Protein AF-T0Z5I6-F1 (afdb_monomer)

Sequence (127 aa):
MTYFMRTLSGVAQQSGAAIIVLHHVGKSREGGEDWERSRGASSLTTATRLQLNLRLPTLQESAGFGIDEAQRGFWVRIAQTKANYAKPRPEKWVRRGPDGVLRALEPAQLTSHGMQPTERGRRRGRD

Secondary structure (DSSP, 8-state):
-HHHHHHHHHHHHHH--------PPP--SS----GGG-TTTHHHHHH-SEEEEEEPPPHHHHHHTT--TTTGGGEEEEEEEEESSS-----EEEEE-TTS-EEEPPHHHHHHTT-------------

Foldseek 3Di:
DLVVLVVVVVVCVVVVDDDDDDDDFDDDPDDDPDPVSCVVCPSVVVSDQWDKDKDFDDPVRCVLQVNDPVQRVQKIKIATPHHNPDDHDDIFIWGQDPVRDTDTDDPVSSVVSRHDPPDDDPPDDDD

pLDDT: mean 76.3, std 19.17, range [39.25, 97.81]

Mean predicted aligned error: 10.69 Å

Solvent-accessible surface area (backbone atoms only — not comparable to full-atom values): 8099 Å² total; per-residue (Å²): 100,61,67,61,54,52,52,52,51,50,50,28,67,76,68,70,49,86,83,86,82,89,78,90,70,75,90,64,88,74,84,76,84,56,76,77,64,37,78,82,40,57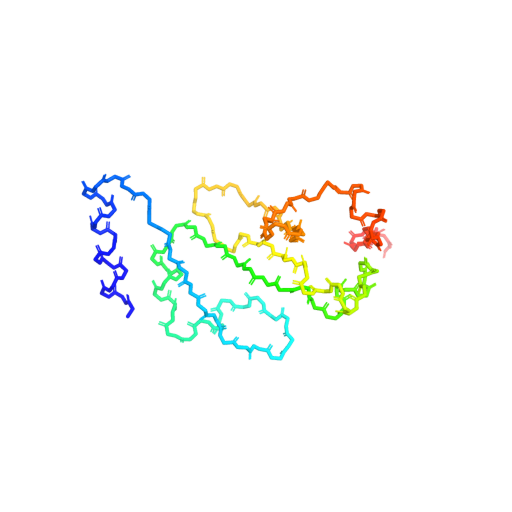,55,53,66,69,71,46,62,64,40,75,48,78,44,62,66,44,72,68,53,23,61,59,25,53,42,51,78,90,53,41,83,38,35,36,38,43,34,65,81,40,54,81,89,54,79,92,57,81,68,44,61,27,39,48,46,99,85,66,51,74,40,79,59,54,76,73,54,37,41,78,56,39,24,61,84,78,90,80,82,82,82,73,81,86,134

Structure (mmCIF, N/CA/C/O backbone):
data_AF-T0Z5I6-F1
#
_entry.id   AF-T0Z5I6-F1
#
loop_
_atom_site.group_PDB
_atom_site.id
_atom_site.type_symbol
_atom_site.label_atom_id
_atom_site.label_alt_id
_atom_site.label_comp_id
_atom_site.label_asym_id
_atom_site.label_entity_id
_atom_site.label_seq_id
_atom_site.pdbx_PDB_ins_code
_atom_site.Cartn_x
_atom_site.Cartn_y
_atom_site.Cartn_z
_atom_site.occupancy
_atom_site.B_iso_or_equiv
_atom_site.auth_seq_id
_atom_site.auth_comp_id
_atom_site.auth_asym_id
_atom_site.auth_atom_id
_atom_site.pdbx_PDB_model_num
ATOM 1 N N . MET A 1 1 ? -13.279 15.141 7.900 1.00 78.38 1 MET A N 1
ATOM 2 C CA . MET A 1 1 ? -12.386 13.979 8.109 1.00 78.38 1 MET A CA 1
ATOM 3 C C . MET A 1 1 ? -12.277 13.564 9.585 1.00 78.38 1 MET A C 1
ATOM 5 O O . MET A 1 1 ? -12.520 12.404 9.884 1.00 78.38 1 MET A O 1
ATOM 9 N N . THR A 1 2 ? -12.020 14.472 10.536 1.00 84.00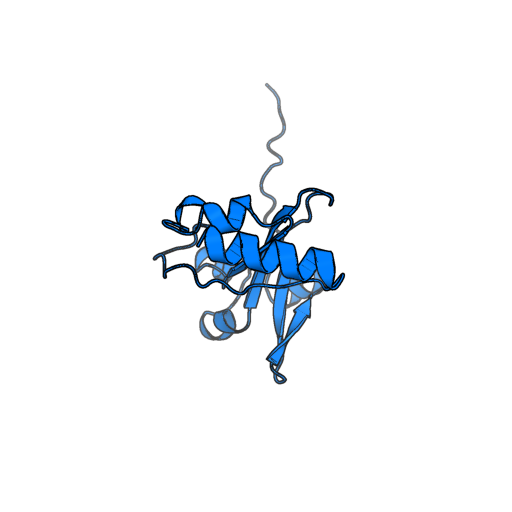 2 THR A N 1
ATOM 10 C CA . THR A 1 2 ? -11.878 14.130 11.974 1.00 84.00 2 THR A CA 1
ATOM 11 C C . THR A 1 2 ? -13.076 13.398 12.595 1.00 84.00 2 THR A C 1
ATOM 13 O O . THR A 1 2 ? -12.886 12.393 13.273 1.00 84.00 2 THR A O 1
ATOM 16 N N . TYR A 1 3 ? -14.311 13.868 12.362 1.00 89.31 3 TYR A N 1
ATOM 17 C CA . TYR A 1 3 ? -15.518 13.198 12.876 1.00 89.31 3 TYR A CA 1
ATOM 18 C C . TYR A 1 3 ? -15.638 11.766 12.341 1.00 89.31 3 TYR A C 1
ATOM 20 O O . TYR A 1 3 ? -15.785 10.833 13.119 1.00 89.31 3 TYR A O 1
ATOM 28 N N . PHE A 1 4 ? -15.466 11.593 11.029 1.00 90.06 4 PHE A N 1
ATOM 29 C CA . PHE A 1 4 ? -15.484 10.293 10.359 1.00 90.06 4 PHE A CA 1
ATOM 30 C C . PHE A 1 4 ? -14.488 9.303 10.980 1.00 90.06 4 PHE A C 1
ATOM 32 O O . PHE A 1 4 ? -14.878 8.211 11.385 1.00 90.06 4 PHE A O 1
ATOM 39 N N . MET A 1 5 ? -13.225 9.710 11.152 1.00 91.44 5 MET A N 1
ATOM 40 C CA . MET A 1 5 ? -12.206 8.849 11.764 1.00 91.44 5 MET A CA 1
ATOM 41 C C . MET A 1 5 ? -12.515 8.507 13.225 1.00 91.44 5 MET A C 1
ATOM 43 O O . MET A 1 5 ? -12.256 7.384 13.664 1.00 91.44 5 MET A O 1
ATOM 47 N N . ARG A 1 6 ? -13.099 9.445 13.981 1.00 91.81 6 ARG A N 1
ATOM 48 C CA . ARG A 1 6 ? -13.527 9.197 15.362 1.00 91.81 6 ARG A CA 1
ATOM 49 C C . ARG A 1 6 ? -14.666 8.181 15.424 1.00 91.81 6 ARG A C 1
ATOM 51 O O . ARG A 1 6 ? -14.601 7.262 16.234 1.00 91.81 6 ARG A O 1
ATOM 58 N N . THR A 1 7 ? -15.663 8.311 14.552 1.00 94.62 7 THR A N 1
ATOM 59 C CA . THR A 1 7 ? -16.781 7.365 14.465 1.00 94.62 7 THR A CA 1
ATOM 60 C C . THR A 1 7 ? -16.287 5.964 14.114 1.00 94.62 7 THR A C 1
ATOM 62 O O . THR A 1 7 ? -16.607 5.017 14.829 1.00 94.62 7 THR A O 1
ATOM 65 N N . LEU A 1 8 ? -15.425 5.825 13.098 1.00 94.75 8 LEU A N 1
ATOM 66 C CA . LEU A 1 8 ? -14.827 4.530 12.749 1.00 94.75 8 LEU A CA 1
ATOM 67 C C . LEU A 1 8 ? -14.024 3.927 13.908 1.00 94.75 8 LEU A C 1
ATOM 69 O O . LEU A 1 8 ? -14.101 2.727 14.153 1.00 94.75 8 LEU A O 1
ATOM 73 N N . SER A 1 9 ? -13.292 4.756 14.655 1.00 92.19 9 SER A N 1
ATOM 74 C CA . SER A 1 9 ? -12.539 4.296 15.827 1.00 92.19 9 SER A CA 1
ATOM 75 C C . SER A 1 9 ? -13.452 3.759 16.932 1.00 92.19 9 SER A C 1
ATOM 77 O O . SER A 1 9 ? -13.074 2.806 17.609 1.00 92.19 9 SER A O 1
ATOM 79 N N . GLY A 1 10 ? -14.635 4.353 17.122 1.00 95.62 10 GLY A N 1
ATOM 80 C CA . GLY A 1 10 ? -15.650 3.853 18.052 1.00 95.62 10 GLY A CA 1
ATOM 81 C C . GLY A 1 10 ? -16.225 2.509 17.605 1.00 95.62 10 GLY A C 1
ATOM 82 O O . GLY A 1 10 ? -16.272 1.574 18.398 1.00 95.62 10 GLY A O 1
ATOM 83 N N . VAL A 1 11 ? -16.566 2.379 16.318 1.00 96.75 11 VAL A N 1
ATOM 84 C CA . VAL A 1 11 ? -17.058 1.116 15.738 1.00 96.75 11 VAL A CA 1
ATOM 85 C C . VAL A 1 11 ? -16.022 0.001 15.879 1.00 96.75 11 VAL A C 1
ATOM 87 O O . VAL A 1 11 ? -16.361 -1.088 16.336 1.00 96.75 11 VAL A O 1
ATOM 90 N N . ALA A 1 12 ? -14.755 0.260 15.543 1.00 96.06 12 ALA A N 1
ATOM 91 C CA . ALA A 1 12 ? -13.680 -0.725 15.674 1.00 96.06 12 ALA A CA 1
ATOM 92 C C . ALA A 1 12 ? -13.489 -1.184 17.130 1.00 96.06 12 ALA A C 1
ATOM 94 O O . ALA A 1 12 ? -13.302 -2.369 17.381 1.00 96.06 12 ALA A O 1
ATOM 95 N N . GLN A 1 13 ? -13.583 -0.263 18.098 1.00 95.81 13 GLN A N 1
ATOM 96 C CA . GLN A 1 13 ? -13.480 -0.595 19.525 1.00 95.81 13 GLN A CA 1
ATOM 97 C C . GLN A 1 13 ? -14.653 -1.443 20.021 1.00 95.81 13 GLN A C 1
ATOM 99 O O . GLN A 1 13 ? -14.437 -2.388 20.769 1.00 95.81 13 GLN A O 1
ATOM 104 N N . GLN A 1 14 ? -15.879 -1.123 19.604 1.00 97.81 14 GLN A N 1
ATOM 105 C CA . GLN A 1 14 ? -17.076 -1.848 20.039 1.00 97.81 14 GLN A CA 1
ATOM 106 C C . GLN A 1 14 ? -17.196 -3.229 19.387 1.00 97.81 14 GLN A C 1
ATOM 108 O O . GLN A 1 14 ? -17.639 -4.176 20.025 1.00 97.81 14 GLN A O 1
ATOM 113 N N . SER A 1 15 ? -16.807 -3.345 18.116 1.00 97.69 15 SER A N 1
ATOM 114 C CA . SER A 1 15 ? -16.928 -4.590 17.345 1.00 97.69 15 SER A CA 1
ATOM 115 C C . SER A 1 15 ? -15.704 -5.502 17.434 1.00 97.69 15 SER A C 1
ATOM 117 O O . SER A 1 15 ? -15.793 -6.673 17.078 1.00 97.69 15 SER A O 1
ATOM 119 N N . GLY A 1 16 ? -14.543 -4.971 17.827 1.00 96.19 16 GLY A N 1
ATOM 120 C CA . GLY A 1 16 ? -13.257 -5.660 17.704 1.00 96.19 16 GLY A CA 1
ATOM 121 C C . GLY A 1 16 ? -12.757 -5.807 16.258 1.00 96.19 16 GLY A C 1
ATOM 122 O O . GLY A 1 16 ? -11.708 -6.410 16.034 1.00 96.19 16 GLY A O 1
ATOM 123 N N . ALA A 1 17 ? -13.473 -5.266 15.265 1.00 96.62 17 ALA A N 1
ATOM 124 C CA . ALA A 1 17 ? -13.117 -5.409 13.860 1.00 96.62 17 ALA A CA 1
ATOM 125 C C . ALA A 1 17 ? -11.979 -4.462 13.444 1.00 96.62 17 ALA A C 1
ATOM 127 O O . ALA A 1 17 ? -11.948 -3.280 13.799 1.00 96.62 17 ALA A O 1
ATOM 128 N N . ALA A 1 18 ? -11.074 -4.965 12.602 1.00 95.25 18 ALA A N 1
ATOM 129 C CA . ALA A 1 18 ? -10.115 -4.126 11.895 1.00 95.25 18 ALA A CA 1
ATOM 130 C C . ALA A 1 18 ? -10.809 -3.400 10.732 1.00 95.25 18 ALA A C 1
ATOM 132 O O . ALA A 1 18 ? -11.458 -4.027 9.897 1.00 95.25 18 ALA A O 1
ATOM 133 N N . ILE A 1 19 ? -10.632 -2.079 10.652 1.00 95.31 19 ILE A N 1
ATOM 134 C CA . ILE A 1 19 ? -11.185 -1.250 9.575 1.00 95.31 19 ILE A CA 1
ATOM 135 C C . ILE A 1 19 ? -10.038 -0.738 8.703 1.00 95.31 19 ILE A C 1
ATOM 137 O O . ILE A 1 19 ? -9.134 -0.056 9.190 1.00 95.31 19 ILE A O 1
ATOM 141 N N . ILE A 1 20 ? -10.090 -1.047 7.406 1.00 94.31 20 ILE A N 1
ATOM 142 C CA . ILE A 1 20 ? -9.155 -0.537 6.396 1.00 94.31 20 ILE A CA 1
ATOM 143 C C . ILE A 1 20 ? -9.872 0.532 5.575 1.00 94.31 20 ILE A C 1
ATOM 145 O O . ILE A 1 20 ? -10.943 0.289 5.026 1.00 94.31 20 ILE A O 1
ATOM 149 N N . VAL A 1 21 ? -9.264 1.714 5.476 1.00 92.00 21 VAL A N 1
ATOM 150 C CA . VAL A 1 21 ? -9.789 2.839 4.692 1.00 92.00 21 VAL A CA 1
ATOM 151 C C . VAL A 1 21 ? -8.878 3.077 3.494 1.00 92.00 21 VAL A C 1
ATOM 153 O O . VAL A 1 21 ? -7.667 3.226 3.655 1.00 92.00 21 VAL A O 1
ATOM 156 N N . LEU A 1 22 ? -9.462 3.140 2.296 1.00 90.31 22 LEU A N 1
ATOM 157 C CA . LEU A 1 22 ? -8.757 3.538 1.079 1.00 90.31 22 LEU A CA 1
ATOM 158 C C . LEU A 1 22 ? -8.887 5.049 0.886 1.00 90.31 22 LEU A C 1
ATOM 160 O O . LEU A 1 22 ? -9.983 5.601 0.959 1.00 90.31 22 LEU A O 1
ATOM 164 N N . HIS A 1 23 ? -7.765 5.718 0.636 1.00 85.75 23 HIS A N 1
ATOM 165 C CA . HIS A 1 23 ? -7.719 7.159 0.423 1.00 85.75 23 HIS A CA 1
ATOM 166 C C . HIS A 1 23 ? -6.910 7.472 -0.835 1.00 85.75 23 HIS A C 1
ATOM 168 O O . HIS A 1 23 ? -5.720 7.166 -0.914 1.00 85.75 23 HIS A O 1
ATOM 174 N N . HIS A 1 24 ? -7.562 8.084 -1.823 1.00 83.19 24 HIS A N 1
ATOM 175 C CA . HIS A 1 24 ? -6.890 8.568 -3.022 1.00 83.19 24 HIS A CA 1
ATOM 176 C C . HIS A 1 24 ? -6.144 9.864 -2.711 1.00 83.19 24 HIS A C 1
ATOM 178 O O . HIS A 1 24 ? -6.729 10.825 -2.220 1.00 83.19 24 HIS A O 1
ATOM 184 N N . VAL A 1 25 ? -4.858 9.903 -3.042 1.00 75.44 25 VAL A N 1
ATOM 185 C CA . VAL A 1 25 ? -4.062 11.134 -3.036 1.00 75.44 25 VAL A CA 1
ATOM 186 C C . VAL A 1 25 ? -4.001 11.696 -4.456 1.00 75.44 25 VAL A C 1
ATOM 188 O O . VAL A 1 25 ? -3.979 10.937 -5.427 1.00 75.44 25 VAL A O 1
ATOM 191 N N . GLY A 1 26 ? -4.026 13.025 -4.591 1.00 61.84 26 GLY A N 1
ATOM 192 C CA . GLY A 1 26 ? -4.021 13.690 -5.897 1.00 61.84 26 GLY A CA 1
ATOM 193 C C . GLY A 1 26 ? -2.822 13.285 -6.768 1.00 61.84 26 GLY A C 1
ATOM 194 O O . GLY A 1 26 ? -1.748 12.957 -6.260 1.00 61.84 26 GLY A O 1
ATOM 195 N N . LYS A 1 27 ? -2.996 13.321 -8.097 1.00 54.69 27 LYS A N 1
ATOM 196 C CA . LYS A 1 27 ? -1.919 13.057 -9.065 1.00 54.69 27 LYS A CA 1
ATOM 197 C C . LYS A 1 27 ? -0.832 14.133 -8.943 1.00 54.69 27 LYS A C 1
ATOM 199 O O . LYS A 1 27 ? -1.002 15.241 -9.438 1.00 54.69 27 LYS A O 1
ATOM 204 N N . SER A 1 28 ? 0.302 13.802 -8.329 1.00 49.12 28 SER A N 1
ATOM 205 C CA . SER A 1 28 ? 1.534 14.582 -8.485 1.00 49.12 28 SER A CA 1
ATOM 206 C C . SER A 1 28 ? 2.188 14.190 -9.803 1.00 49.12 28 SER A C 1
ATOM 208 O O . SER A 1 28 ? 2.372 13.001 -10.071 1.00 49.12 28 SER A O 1
ATOM 210 N N . ARG A 1 29 ? 2.592 15.178 -10.604 1.00 44.91 29 ARG A N 1
ATOM 211 C CA . ARG A 1 29 ? 3.656 14.975 -11.591 1.00 44.91 29 ARG A CA 1
ATOM 212 C C . ARG A 1 29 ? 4.889 14.572 -10.771 1.00 44.91 29 ARG A C 1
ATOM 214 O O . ARG A 1 29 ? 5.260 15.294 -9.857 1.00 44.91 29 ARG A O 1
ATOM 221 N N . GLU A 1 30 ? 5.384 13.360 -10.992 1.00 47.16 30 GLU A N 1
ATOM 222 C CA . GLU A 1 30 ? 6.599 12.789 -10.388 1.00 47.16 30 GLU A CA 1
ATOM 223 C C . GLU A 1 30 ? 6.598 12.549 -8.859 1.00 47.16 30 GLU A C 1
ATOM 225 O O . GLU A 1 30 ? 6.872 13.410 -8.030 1.00 47.16 30 GLU A O 1
ATOM 230 N N . GLY A 1 31 ? 6.330 11.292 -8.490 1.00 51.50 31 GLY A N 1
ATOM 231 C CA . GLY A 1 31 ? 7.203 10.513 -7.599 1.00 51.50 31 GLY A CA 1
ATOM 232 C C . GLY A 1 31 ? 7.262 10.808 -6.100 1.00 51.50 31 GLY A C 1
ATOM 233 O O . GLY A 1 31 ? 7.818 9.983 -5.386 1.00 51.50 31 GLY A O 1
ATOM 234 N N . GLY A 1 32 ? 6.720 11.906 -5.583 1.00 47.31 32 GLY A N 1
ATOM 235 C CA . GLY A 1 32 ? 6.916 12.188 -4.162 1.00 47.31 32 GLY A CA 1
ATOM 236 C C . GLY A 1 32 ? 5.937 11.454 -3.233 1.00 47.31 32 GLY A C 1
ATOM 237 O O . GLY A 1 32 ? 4.728 11.379 -3.467 1.00 47.31 32 GLY A O 1
ATOM 238 N N . GLU A 1 33 ? 6.489 10.937 -2.141 1.00 51.56 33 GLU A N 1
ATOM 239 C CA . GLU A 1 33 ? 5.810 10.162 -1.094 1.00 51.56 33 GLU A CA 1
ATOM 240 C C . GLU A 1 33 ? 5.366 11.030 0.084 1.00 51.56 33 GLU A C 1
ATOM 242 O O . GLU A 1 33 ? 5.002 10.510 1.138 1.00 51.56 33 GLU A O 1
ATOM 247 N N . ASP A 1 34 ? 5.409 12.353 -0.084 1.00 52.44 34 ASP A N 1
ATOM 248 C CA . ASP A 1 34 ? 5.202 13.267 1.030 1.00 52.44 34 ASP A CA 1
ATOM 249 C C . ASP A 1 34 ? 3.802 13.141 1.615 1.00 52.44 34 ASP A C 1
ATOM 251 O O . ASP A 1 34 ? 2.783 13.329 0.944 1.00 52.44 34 ASP A O 1
ATOM 255 N N . TRP A 1 35 ? 3.785 12.905 2.924 1.00 47.34 35 TRP A N 1
ATOM 256 C CA . TRP A 1 35 ? 2.647 13.074 3.823 1.00 47.34 35 TRP A CA 1
ATOM 257 C C . TRP A 1 35 ? 1.956 14.438 3.631 1.00 47.34 35 TRP A C 1
ATOM 259 O O . TRP A 1 35 ? 0.742 14.553 3.794 1.00 47.34 35 TRP A O 1
ATOM 269 N N . GLU A 1 36 ? 2.705 15.446 3.182 1.00 46.72 36 GLU A N 1
ATOM 270 C CA . GLU A 1 36 ? 2.251 16.795 2.837 1.00 46.72 36 GLU A CA 1
ATOM 271 C C . GLU A 1 36 ? 1.267 16.849 1.650 1.00 46.72 36 GLU A C 1
ATOM 273 O O . GLU A 1 36 ? 0.507 17.810 1.513 1.00 46.72 36 GLU A O 1
ATOM 278 N N . ARG A 1 37 ? 1.202 15.794 0.818 1.00 51.34 37 ARG A N 1
ATOM 279 C CA . ARG A 1 37 ? 0.232 15.654 -0.292 1.00 51.34 37 ARG A CA 1
ATOM 280 C C . ARG A 1 37 ? -1.191 15.350 0.176 1.00 51.34 37 ARG A C 1
ATOM 282 O O . ARG A 1 37 ? -2.135 15.437 -0.605 1.00 51.34 37 ARG A O 1
ATOM 289 N N . SER A 1 38 ? -1.360 15.031 1.455 1.00 51.19 38 SER A N 1
ATOM 290 C CA . SER A 1 38 ? -2.651 14.791 2.101 1.00 51.19 38 SER A CA 1
ATOM 291 C C . SER A 1 38 ? -3.260 16.086 2.648 1.00 51.19 38 SER A C 1
ATOM 293 O O . SER A 1 38 ? -3.771 16.090 3.767 1.00 51.19 38 SER A O 1
ATOM 295 N N . ARG A 1 39 ? -3.201 17.212 1.918 1.00 47.84 39 ARG A N 1
ATOM 296 C CA . ARG A 1 39 ? -3.811 18.475 2.384 1.00 47.84 39 ARG A CA 1
ATOM 297 C C . ARG A 1 39 ? -5.314 18.248 2.635 1.00 47.84 39 ARG A C 1
ATOM 299 O O . ARG A 1 39 ? -6.065 17.981 1.707 1.00 47.84 39 ARG A O 1
ATOM 306 N N . GLY A 1 40 ? -5.726 18.273 3.910 1.00 51.59 40 GLY A N 1
ATOM 307 C CA . GLY A 1 40 ? -7.078 17.920 4.391 1.00 51.59 40 GLY A CA 1
ATOM 308 C C . GLY A 1 40 ? -7.225 16.522 5.031 1.00 51.59 40 GLY A C 1
ATOM 309 O O . GLY A 1 40 ? -8.167 16.279 5.788 1.00 51.59 40 GLY A O 1
ATOM 310 N N . ALA A 1 41 ? -6.261 15.627 4.811 1.00 56.62 41 ALA A N 1
ATOM 311 C CA . ALA A 1 41 ? -6.196 14.260 5.333 1.00 56.62 41 ALA A CA 1
ATOM 312 C C . ALA A 1 41 ? -5.080 14.046 6.381 1.00 56.62 41 ALA A C 1
ATOM 314 O O . ALA A 1 41 ? -4.846 12.918 6.804 1.00 56.62 41 ALA A O 1
ATOM 315 N N . SER A 1 42 ? -4.459 15.111 6.904 1.00 62.22 42 SER A N 1
ATOM 316 C CA . SER A 1 42 ? -3.579 15.027 8.087 1.00 62.22 42 SER A CA 1
ATOM 317 C C . SER A 1 42 ? -4.276 14.348 9.274 1.00 62.22 42 SER A C 1
ATOM 319 O O . SER A 1 42 ? -3.692 13.506 9.948 1.00 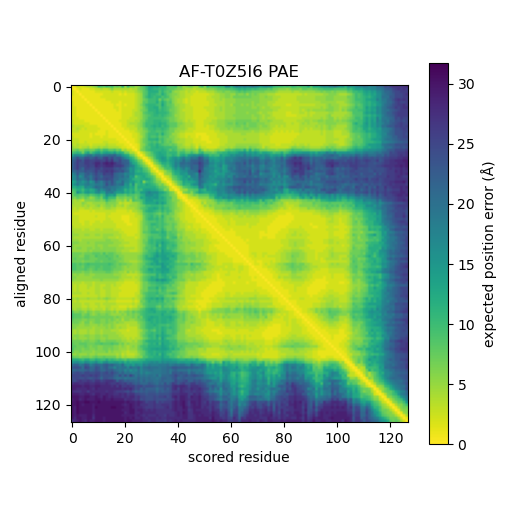62.22 42 SER A O 1
ATOM 321 N N . SER A 1 43 ? -5.569 14.624 9.467 1.00 64.62 43 SER A N 1
ATOM 322 C CA . SER A 1 43 ? -6.404 13.927 10.457 1.00 64.62 43 SER A CA 1
ATOM 323 C C . SER A 1 43 ? -6.532 12.416 10.209 1.00 64.62 43 SER A C 1
ATOM 325 O O . SER A 1 43 ? -6.699 11.673 11.172 1.00 64.62 43 SER A O 1
ATOM 327 N N . LEU A 1 44 ? -6.410 11.947 8.960 1.00 74.38 44 LEU A N 1
ATOM 328 C CA . LEU A 1 44 ? -6.394 10.523 8.615 1.00 74.38 44 LEU A CA 1
ATOM 329 C C . LEU A 1 44 ? -5.085 9.885 9.090 1.00 74.38 44 LEU A C 1
ATOM 331 O O . LEU A 1 44 ? -5.116 8.936 9.868 1.00 74.38 44 LEU A O 1
ATOM 335 N N . THR A 1 45 ? -3.944 10.453 8.690 1.00 76.31 45 THR A N 1
ATOM 336 C CA . THR A 1 45 ? -2.621 9.963 9.099 1.00 76.31 45 THR A CA 1
ATOM 337 C C . THR A 1 45 ? -2.447 10.021 10.611 1.00 76.31 45 THR A C 1
ATOM 339 O O . THR A 1 45 ? -1.893 9.091 11.187 1.00 76.31 45 THR A O 1
ATOM 342 N N . THR A 1 46 ? -2.938 11.059 11.292 1.00 80.06 46 THR A N 1
ATOM 343 C CA . THR A 1 46 ? -2.886 11.138 12.760 1.00 80.06 46 THR A CA 1
ATOM 344 C C . THR A 1 46 ? -3.744 10.057 13.417 1.00 80.06 46 THR A C 1
ATOM 346 O O . THR A 1 46 ? -3.286 9.425 14.368 1.00 80.06 46 THR A O 1
ATOM 349 N N . ALA A 1 47 ? -4.950 9.802 12.902 1.00 84.88 47 ALA A N 1
ATOM 350 C CA . ALA A 1 47 ? -5.896 8.866 13.508 1.00 84.88 47 ALA A CA 1
ATOM 351 C C . ALA A 1 47 ? -5.561 7.382 13.270 1.00 84.88 47 ALA A C 1
ATOM 353 O O . ALA A 1 47 ? -5.968 6.533 14.064 1.00 84.88 47 ALA A O 1
ATOM 354 N N . THR A 1 48 ? -4.832 7.035 12.206 1.00 90.56 48 THR A N 1
ATOM 355 C CA . THR A 1 48 ? -4.476 5.637 11.921 1.00 90.56 48 THR A CA 1
ATOM 356 C C . THR A 1 48 ? -3.238 5.181 12.695 1.00 90.56 48 THR A C 1
ATOM 3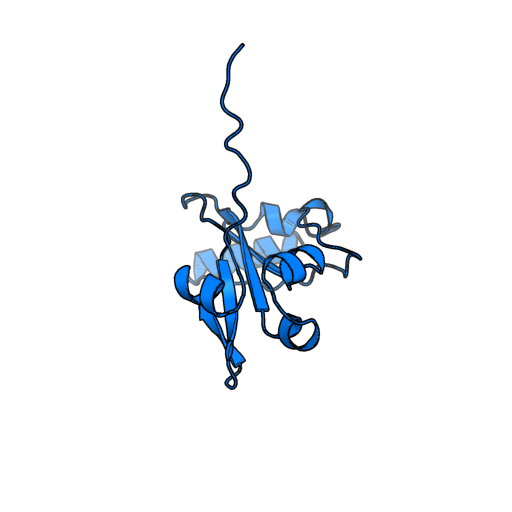58 O O . THR A 1 48 ? -2.334 5.955 13.009 1.00 90.56 48 THR A O 1
ATOM 361 N N . ARG A 1 49 ? -3.172 3.882 13.000 1.00 92.25 49 ARG A N 1
ATOM 362 C CA . ARG A 1 49 ? -1.998 3.234 13.625 1.00 92.25 49 ARG A CA 1
ATOM 363 C C . ARG A 1 49 ? -1.067 2.565 12.617 1.00 92.25 49 ARG A C 1
ATOM 365 O O . ARG A 1 49 ? 0.073 2.256 12.956 1.00 92.25 49 ARG A O 1
ATOM 372 N N . LEU A 1 50 ? -1.564 2.359 11.402 1.00 92.44 50 LEU A N 1
ATOM 373 C CA . LEU A 1 50 ? -0.861 1.805 10.256 1.00 92.44 50 LEU A CA 1
ATOM 374 C C . LEU A 1 50 ? -1.261 2.618 9.023 1.00 92.44 50 LEU A C 1
ATOM 376 O O . LEU A 1 50 ? -2.447 2.879 8.820 1.00 92.44 50 LEU A O 1
ATOM 380 N N . GLN A 1 51 ? -0.284 2.989 8.202 1.00 91.69 51 GLN A N 1
ATOM 381 C CA . GLN A 1 51 ? -0.516 3.567 6.885 1.00 91.69 51 GLN A CA 1
ATOM 382 C C . GLN A 1 51 ? 0.395 2.886 5.865 1.00 91.69 51 GLN A C 1
ATOM 384 O O . GLN A 1 51 ? 1.610 2.798 6.062 1.00 91.69 51 GLN A O 1
ATOM 389 N N . LEU A 1 52 ? -0.220 2.411 4.781 1.00 91.75 52 LEU A N 1
ATOM 390 C CA . LEU A 1 52 ? 0.464 1.863 3.618 1.00 91.75 52 LEU A CA 1
ATOM 391 C C . LEU A 1 52 ? 0.197 2.767 2.418 1.00 91.75 52 LEU A C 1
ATOM 393 O O . LEU A 1 52 ? -0.956 3.088 2.131 1.00 91.75 52 LEU A O 1
ATOM 397 N N . ASN A 1 53 ? 1.253 3.137 1.704 1.00 90.19 53 ASN A N 1
ATOM 398 C CA . ASN A 1 53 ? 1.151 3.876 0.457 1.00 90.19 53 ASN A CA 1
ATOM 399 C C . ASN A 1 53 ? 1.430 2.936 -0.718 1.00 90.19 53 ASN A C 1
ATOM 401 O O . ASN A 1 53 ? 2.392 2.163 -0.699 1.00 90.19 53 ASN A O 1
ATOM 405 N N . LEU A 1 54 ? 0.590 3.041 -1.747 1.00 90.56 54 LEU A N 1
ATOM 406 C CA . LEU A 1 54 ? 0.723 2.320 -3.007 1.00 90.56 54 LEU A CA 1
ATOM 407 C C . LEU A 1 54 ? 1.011 3.312 -4.128 1.00 90.56 54 LEU A C 1
ATOM 409 O O . LEU A 1 54 ? 0.318 4.323 -4.249 1.00 90.56 54 LEU A O 1
ATOM 413 N N . ARG A 1 55 ? 2.010 3.020 -4.961 1.00 89.50 55 ARG A N 1
ATOM 414 C CA . ARG A 1 55 ? 2.284 3.808 -6.170 1.00 89.50 55 ARG A CA 1
ATOM 415 C C . ARG A 1 55 ? 2.878 2.955 -7.279 1.00 89.50 55 ARG A C 1
ATOM 417 O O . ARG A 1 55 ? 3.500 1.933 -7.011 1.00 89.50 55 ARG A O 1
ATOM 424 N N . LEU A 1 56 ? 2.716 3.404 -8.517 1.00 89.31 56 LEU A N 1
ATOM 425 C CA . LEU A 1 56 ? 3.470 2.861 -9.645 1.00 89.31 56 LEU A CA 1
ATOM 426 C C . LEU A 1 56 ? 4.959 3.245 -9.514 1.00 89.31 56 LEU A C 1
ATOM 428 O O . LEU A 1 56 ? 5.272 4.236 -8.832 1.00 89.31 56 LEU A O 1
ATOM 432 N N . PRO A 1 57 ? 5.875 2.516 -10.178 1.00 86.25 57 PRO A N 1
ATOM 433 C CA . PRO A 1 57 ? 7.252 2.969 -10.324 1.00 86.25 57 PRO A CA 1
ATOM 434 C C . PRO A 1 57 ? 7.298 4.361 -10.954 1.00 86.25 57 PRO A C 1
ATOM 436 O O . PRO A 1 57 ? 6.415 4.718 -11.735 1.00 86.25 57 PRO A O 1
ATOM 439 N N . THR A 1 58 ? 8.307 5.163 -10.643 1.00 86.06 58 THR A N 1
ATOM 440 C CA . THR A 1 58 ? 8.659 6.359 -11.422 1.00 86.06 58 THR A CA 1
ATOM 441 C C . THR A 1 58 ? 9.344 5.953 -12.731 1.00 86.06 58 THR A C 1
ATOM 443 O O . THR A 1 58 ? 9.681 4.785 -12.921 1.00 86.06 58 THR A O 1
ATOM 446 N N . LEU A 1 59 ? 9.554 6.897 -13.655 1.00 84.88 59 LEU A N 1
ATOM 447 C CA . LEU A 1 59 ? 10.337 6.618 -14.869 1.00 84.88 59 LEU A CA 1
ATOM 448 C C . LEU A 1 59 ? 11.783 6.240 -14.522 1.00 84.88 59 LEU A C 1
ATOM 450 O O . LEU A 1 59 ? 12.315 5.286 -15.077 1.00 84.88 59 LEU A O 1
ATOM 454 N N . GLN A 1 60 ? 12.382 6.930 -13.548 1.00 84.19 60 GLN A N 1
ATOM 455 C CA . GLN A 1 60 ? 13.740 6.649 -13.084 1.00 84.19 60 GLN A CA 1
ATOM 456 C C . GLN A 1 60 ? 13.860 5.259 -12.449 1.00 84.19 60 GLN A C 1
ATOM 458 O O . GLN A 1 60 ? 14.807 4.535 -12.738 1.00 84.19 60 GLN A O 1
ATOM 463 N N . GLU A 1 61 ? 12.901 4.876 -11.605 1.00 84.88 61 GLU A N 1
ATOM 464 C CA . GLU A 1 61 ? 12.855 3.528 -11.031 1.00 84.88 61 GLU A CA 1
ATOM 465 C C . GLU A 1 61 ? 12.633 2.480 -12.116 1.00 84.88 61 GLU A C 1
ATOM 467 O O . GLU A 1 61 ? 13.335 1.482 -12.130 1.00 84.88 61 GLU A O 1
ATOM 472 N N . SER A 1 62 ? 11.723 2.728 -13.067 1.00 85.19 62 SER A N 1
ATOM 473 C CA . SER A 1 62 ? 11.483 1.802 -14.185 1.00 85.19 62 SER A CA 1
ATOM 474 C C . SER A 1 62 ? 12.766 1.561 -14.982 1.00 85.19 62 SER A C 1
ATOM 476 O O . SER A 1 62 ? 13.130 0.413 -15.204 1.00 85.19 62 SER A O 1
ATOM 478 N N . ALA A 1 63 ? 13.500 2.627 -15.321 1.00 82.81 63 ALA A N 1
ATOM 479 C CA . ALA A 1 63 ? 14.786 2.529 -16.007 1.00 82.81 63 ALA A CA 1
ATOM 480 C C . ALA A 1 63 ? 15.842 1.792 -15.166 1.00 82.81 63 ALA A C 1
ATOM 482 O O . ALA A 1 63 ? 16.529 0.912 -15.678 1.00 82.81 63 ALA A O 1
ATOM 483 N N . GLY A 1 64 ? 15.943 2.101 -13.868 1.00 82.06 64 GLY A N 1
ATOM 484 C CA . GLY A 1 64 ? 16.850 1.404 -12.948 1.00 82.06 64 GLY A CA 1
ATOM 485 C C . GLY A 1 64 ? 16.514 -0.079 -12.767 1.00 82.06 64 GLY A C 1
ATOM 486 O O . GLY A 1 64 ? 17.385 -0.875 -12.428 1.00 82.06 64 GLY A O 1
ATOM 487 N N . PHE A 1 65 ? 15.259 -0.446 -13.014 1.00 78.75 65 PHE A N 1
ATOM 488 C CA . PHE A 1 65 ? 14.743 -1.802 -12.897 1.00 78.75 65 PHE A CA 1
ATOM 489 C C . PHE A 1 65 ? 14.625 -2.542 -14.230 1.00 78.75 65 PHE A C 1
ATOM 491 O O . PHE A 1 65 ? 14.114 -3.658 -14.235 1.00 78.75 65 PHE A O 1
ATOM 498 N N . GLY A 1 66 ? 15.025 -1.931 -15.350 1.00 82.69 66 GLY A N 1
ATOM 499 C CA . GLY A 1 66 ? 14.836 -2.522 -16.678 1.00 82.69 66 GLY A CA 1
ATOM 500 C C . GLY A 1 66 ? 13.367 -2.811 -17.018 1.00 82.69 66 GLY A C 1
ATOM 501 O O . GLY A 1 66 ? 13.082 -3.728 -17.781 1.00 82.69 66 GLY A O 1
ATOM 502 N N . ILE A 1 67 ? 12.426 -2.070 -16.424 1.00 84.56 67 ILE A N 1
ATOM 503 C CA . ILE A 1 67 ? 10.991 -2.221 -16.667 1.00 84.56 67 ILE A CA 1
ATOM 504 C C . ILE A 1 67 ? 10.603 -1.343 -17.854 1.00 84.56 67 ILE A C 1
ATOM 506 O O . ILE A 1 67 ? 10.653 -0.114 -17.766 1.00 84.56 67 ILE A O 1
ATOM 510 N N . ASP A 1 68 ? 10.131 -1.977 -18.925 1.00 84.06 68 ASP A N 1
ATOM 511 C CA . ASP A 1 68 ? 9.561 -1.275 -20.073 1.00 84.06 68 ASP A CA 1
ATOM 512 C C . ASP A 1 68 ? 8.353 -0.422 -19.671 1.00 84.06 68 ASP A C 1
ATOM 514 O O . ASP A 1 68 ? 7.535 -0.807 -18.827 1.00 84.06 68 ASP A O 1
ATOM 518 N N . GLU A 1 69 ? 8.169 0.715 -20.341 1.00 81.31 69 GLU A N 1
ATOM 519 C CA . GLU A 1 69 ? 7.053 1.624 -20.063 1.00 81.31 69 GLU A CA 1
ATOM 520 C C . GLU A 1 69 ? 5.687 0.929 -20.198 1.00 81.31 69 GLU A C 1
ATOM 522 O O . GLU A 1 69 ? 4.809 1.116 -19.353 1.00 81.31 69 GLU A O 1
ATOM 527 N N . ALA A 1 70 ? 5.541 0.035 -21.182 1.00 86.62 70 ALA A N 1
ATOM 528 C CA . ALA A 1 70 ? 4.341 -0.780 -21.372 1.00 86.62 70 ALA A CA 1
ATOM 529 C C . ALA A 1 70 ? 4.073 -1.748 -20.202 1.00 86.62 70 ALA A C 1
ATOM 531 O O . ALA A 1 70 ? 2.927 -2.109 -19.937 1.00 86.62 70 ALA A O 1
ATOM 532 N N . GLN A 1 71 ? 5.119 -2.163 -19.482 1.00 86.31 71 GLN A N 1
ATOM 533 C CA . GLN A 1 71 ? 5.018 -3.076 -18.344 1.00 86.31 71 GLN A CA 1
ATOM 534 C C . GLN A 1 71 ? 4.858 -2.342 -17.006 1.00 86.31 71 GLN A C 1
ATOM 536 O O . GLN A 1 71 ? 4.397 -2.938 -16.031 1.00 86.31 71 GLN A O 1
ATOM 541 N N . ARG A 1 72 ? 5.169 -1.042 -16.940 1.00 86.75 72 ARG A N 1
ATOM 542 C CA . ARG A 1 72 ? 5.139 -0.225 -15.714 1.00 86.75 72 ARG A CA 1
ATOM 543 C C . ARG A 1 72 ? 3.811 -0.287 -14.956 1.00 86.75 72 ARG A C 1
ATOM 545 O O . ARG A 1 72 ? 3.813 -0.319 -13.728 1.00 86.75 72 ARG A O 1
ATOM 552 N N . GLY A 1 73 ? 2.680 -0.335 -15.665 1.00 87.25 73 GLY A N 1
ATOM 553 C CA . GLY A 1 73 ? 1.338 -0.394 -15.065 1.00 87.25 73 GLY A CA 1
ATOM 554 C C . GLY A 1 73 ? 1.039 -1.679 -14.280 1.00 87.25 73 GLY A C 1
ATOM 555 O O . GLY A 1 73 ? 0.111 -1.706 -13.471 1.00 87.25 73 GLY A O 1
ATOM 556 N N . PHE A 1 74 ? 1.834 -2.733 -14.479 1.00 90.56 74 PHE A N 1
ATOM 557 C CA . PHE A 1 74 ? 1.704 -3.999 -13.758 1.00 90.56 74 PHE A CA 1
ATOM 558 C C . PHE A 1 74 ? 2.505 -4.031 -12.459 1.00 90.56 74 PHE A C 1
ATOM 560 O O . PHE A 1 74 ? 2.366 -4.977 -11.687 1.00 90.56 74 PHE A O 1
ATOM 567 N N . TRP A 1 75 ? 3.321 -3.014 -12.195 1.00 90.50 75 TRP A N 1
ATOM 568 C CA . TRP A 1 75 ? 4.158 -2.941 -11.007 1.00 90.50 75 TRP A CA 1
ATOM 569 C C . TRP A 1 75 ? 3.583 -1.969 -9.992 1.00 90.50 75 TRP A C 1
ATOM 571 O O . TRP A 1 75 ? 3.127 -0.877 -10.328 1.00 90.50 75 TRP A O 1
ATOM 581 N N . VAL A 1 76 ? 3.627 -2.360 -8.723 1.00 91.56 76 VAL A N 1
ATOM 582 C CA . VAL A 1 76 ? 3.184 -1.523 -7.612 1.00 91.56 76 VAL A CA 1
ATOM 583 C C . VAL A 1 76 ? 4.233 -1.577 -6.513 1.00 91.56 76 VAL A C 1
ATOM 585 O O . VAL A 1 76 ? 4.631 -2.653 -6.067 1.00 91.56 76 VAL A O 1
ATOM 588 N N . ARG A 1 77 ? 4.659 -0.405 -6.052 1.00 90.00 77 ARG A N 1
ATOM 589 C CA . ARG A 1 77 ? 5.409 -0.258 -4.811 1.00 90.00 77 ARG A CA 1
ATOM 590 C C . ARG A 1 77 ? 4.444 -0.210 -3.641 1.00 90.00 77 ARG A C 1
ATOM 592 O O . ARG A 1 77 ? 3.478 0.553 -3.677 1.00 90.00 77 ARG A O 1
ATOM 599 N N . ILE A 1 78 ? 4.753 -0.957 -2.593 1.00 91.25 78 ILE A N 1
ATOM 600 C CA . ILE A 1 78 ? 4.069 -0.935 -1.305 1.00 91.25 78 ILE A CA 1
ATOM 601 C C . ILE A 1 78 ? 5.052 -0.435 -0.255 1.00 91.25 78 ILE A C 1
ATOM 603 O O . ILE A 1 78 ? 6.076 -1.074 -0.015 1.00 91.25 78 ILE A O 1
ATOM 607 N N . ALA A 1 79 ? 4.725 0.672 0.405 1.00 89.88 79 ALA A N 1
ATOM 608 C CA . ALA A 1 79 ? 5.542 1.217 1.481 1.00 89.88 79 ALA A CA 1
ATOM 609 C C . ALA A 1 79 ? 4.741 1.421 2.757 1.00 89.88 79 ALA A C 1
ATOM 611 O O . ALA A 1 79 ? 3.637 1.964 2.734 1.00 89.88 79 ALA A O 1
ATOM 612 N N . GLN A 1 80 ? 5.329 1.017 3.880 1.00 90.19 80 GLN A N 1
ATOM 613 C CA . GLN A 1 80 ? 4.798 1.290 5.208 1.00 90.19 80 GLN A CA 1
ATOM 614 C C . GLN A 1 80 ? 5.289 2.662 5.670 1.00 90.19 80 GLN A C 1
ATOM 616 O O . GLN A 1 80 ? 6.399 2.787 6.180 1.00 90.19 80 GLN A O 1
ATOM 621 N N . THR A 1 81 ? 4.459 3.688 5.501 1.00 87.38 81 THR A N 1
ATOM 622 C CA . THR A 1 81 ? 4.809 5.073 5.856 1.00 87.38 81 THR A CA 1
ATOM 623 C C . THR A 1 81 ? 4.533 5.403 7.319 1.00 87.38 81 THR A C 1
ATOM 625 O O . THR A 1 81 ? 5.133 6.325 7.865 1.00 87.38 81 THR A O 1
ATOM 628 N N . LYS A 1 82 ? 3.664 4.632 7.984 1.00 89.12 82 LYS A N 1
ATOM 629 C CA . LYS A 1 82 ? 3.421 4.722 9.429 1.00 89.12 82 LYS A CA 1
ATOM 630 C C . LYS A 1 82 ? 3.117 3.346 10.002 1.00 89.12 82 LYS A C 1
ATOM 632 O O . LYS A 1 82 ? 2.281 2.636 9.450 1.00 89.12 82 LYS A O 1
ATOM 637 N N . ALA A 1 83 ? 3.730 2.999 11.130 1.00 92.31 83 ALA A N 1
ATOM 638 C CA . ALA A 1 83 ? 3.304 1.885 11.971 1.00 92.31 83 ALA A CA 1
ATOM 639 C C . ALA A 1 83 ? 3.705 2.138 13.428 1.00 92.31 83 ALA A C 1
ATOM 641 O O . ALA A 1 83 ? 4.887 2.251 13.729 1.00 92.31 83 ALA A O 1
ATOM 642 N N . ASN A 1 84 ? 2.729 2.208 14.333 1.00 92.88 84 ASN A N 1
ATOM 643 C CA . ASN A 1 84 ? 3.001 2.560 15.733 1.00 92.88 84 ASN A CA 1
ATOM 644 C C . ASN A 1 84 ? 3.549 1.391 16.569 1.00 92.88 84 ASN A C 1
ATOM 646 O O . ASN A 1 84 ? 4.229 1.623 17.560 1.00 92.88 84 ASN A O 1
ATOM 650 N N . TYR A 1 85 ? 3.229 0.147 16.199 1.00 92.31 85 TYR A N 1
ATOM 651 C CA . TYR A 1 85 ? 3.530 -1.046 17.009 1.00 92.31 85 TYR A CA 1
ATOM 652 C C . TYR A 1 85 ? 4.335 -2.110 16.258 1.00 92.31 85 TYR A C 1
ATOM 654 O O . TYR A 1 85 ? 4.529 -3.213 16.760 1.00 92.31 85 TYR A O 1
ATOM 662 N N . ALA A 1 86 ? 4.774 -1.810 15.037 1.00 90.06 86 ALA A N 1
ATOM 663 C CA . ALA A 1 86 ? 5.548 -2.733 14.222 1.00 90.06 86 ALA A CA 1
ATOM 664 C C . ALA A 1 86 ? 6.921 -2.138 13.926 1.00 90.06 86 ALA A C 1
ATOM 666 O O . ALA A 1 86 ? 7.068 -0.923 13.789 1.00 90.06 86 ALA A O 1
ATOM 667 N N . LYS A 1 87 ? 7.921 -3.009 13.769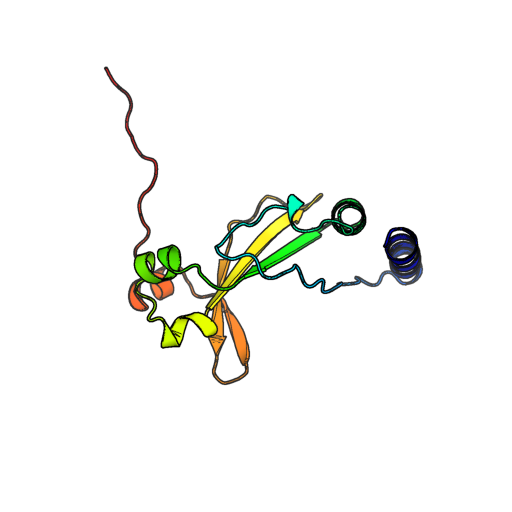 1.00 88.88 87 LYS A N 1
ATOM 668 C CA . LYS A 1 87 ? 9.228 -2.595 13.254 1.00 88.88 87 LYS A CA 1
ATOM 669 C C . LYS A 1 87 ? 9.057 -1.961 11.863 1.00 88.88 87 LYS A C 1
ATOM 671 O O . LYS A 1 87 ? 8.186 -2.409 11.103 1.00 88.88 87 LYS A O 1
ATOM 676 N N . PRO A 1 88 ? 9.884 -0.964 11.504 1.00 84.44 88 PRO A N 1
ATOM 677 C CA . PRO A 1 88 ? 9.970 -0.492 10.131 1.00 84.44 88 PRO A CA 1
ATOM 678 C C . PRO A 1 88 ? 10.181 -1.677 9.187 1.00 84.44 88 PRO A C 1
ATOM 680 O O . PRO A 1 88 ? 10.990 -2.565 9.462 1.00 84.44 88 PRO A O 1
ATOM 683 N N . ARG A 1 89 ? 9.413 -1.716 8.100 1.00 86.12 89 ARG A N 1
ATOM 684 C CA . ARG A 1 89 ? 9.546 -2.732 7.057 1.00 86.12 89 ARG A CA 1
ATOM 685 C C . ARG A 1 89 ? 10.103 -2.069 5.803 1.00 86.12 89 ARG A C 1
ATOM 687 O O . ARG A 1 89 ? 9.665 -0.959 5.499 1.00 86.12 89 ARG A O 1
ATOM 694 N N . PRO A 1 90 ? 11.025 -2.727 5.081 1.00 86.94 90 PRO A N 1
ATOM 695 C CA . PRO A 1 90 ? 11.441 -2.229 3.782 1.00 86.94 90 PRO A CA 1
ATOM 696 C C . PRO A 1 90 ? 10.230 -2.178 2.849 1.00 86.94 90 PRO A C 1
ATOM 698 O O . PRO A 1 90 ? 9.287 -2.970 2.978 1.00 86.94 90 PRO A O 1
ATOM 701 N N . GLU A 1 91 ? 10.266 -1.237 1.915 1.00 88.00 91 GLU A N 1
ATOM 702 C CA . GLU A 1 91 ? 9.322 -1.218 0.807 1.00 88.00 91 GLU A CA 1
ATOM 703 C C . GLU A 1 91 ? 9.387 -2.523 0.009 1.00 88.00 91 GLU A C 1
ATOM 705 O O . GLU A 1 91 ? 10.414 -3.205 -0.043 1.00 88.00 91 GLU A O 1
ATOM 710 N N . LYS A 1 92 ? 8.261 -2.886 -0.599 1.00 89.56 92 LYS A N 1
ATOM 711 C CA . LYS A 1 92 ? 8.149 -4.077 -1.436 1.00 89.56 92 LYS A CA 1
ATOM 712 C C . LYS A 1 92 ? 7.636 -3.706 -2.810 1.00 89.56 92 LYS A C 1
ATOM 714 O O . LYS A 1 92 ? 6.707 -2.911 -2.935 1.00 89.56 92 LYS A O 1
ATOM 719 N N . TRP A 1 93 ? 8.188 -4.359 -3.819 1.00 90.50 93 TRP A N 1
ATOM 720 C CA . TRP A 1 93 ? 7.654 -4.341 -5.169 1.00 90.50 93 TRP A CA 1
ATOM 721 C C . TRP A 1 93 ? 6.811 -5.589 -5.385 1.00 90.50 93 TRP A C 1
ATOM 723 O O . TRP A 1 93 ? 7.215 -6.704 -5.052 1.00 90.50 93 TRP A O 1
ATOM 733 N N . VAL A 1 94 ? 5.612 -5.386 -5.912 1.00 92.19 94 VAL A N 1
ATOM 734 C CA . VAL A 1 94 ? 4.697 -6.462 -6.277 1.00 92.19 94 VAL A CA 1
ATOM 735 C C . VAL A 1 94 ? 4.295 -6.305 -7.734 1.00 92.19 94 VAL A C 1
ATOM 737 O O . VAL A 1 94 ? 4.185 -5.185 -8.243 1.00 92.19 94 VAL A O 1
ATOM 740 N N . ARG A 1 95 ? 4.044 -7.434 -8.394 1.00 92.38 95 ARG A N 1
ATOM 741 C CA . ARG A 1 95 ? 3.560 -7.463 -9.773 1.00 92.38 95 ARG A CA 1
ATOM 742 C C . ARG A 1 95 ? 2.128 -7.972 -9.815 1.00 92.38 95 ARG A C 1
ATOM 744 O O . ARG A 1 95 ? 1.777 -8.939 -9.137 1.00 92.38 95 ARG A O 1
ATOM 751 N N . ARG A 1 96 ? 1.303 -7.313 -10.619 1.00 91.50 96 ARG A N 1
ATOM 752 C CA . ARG A 1 96 ? -0.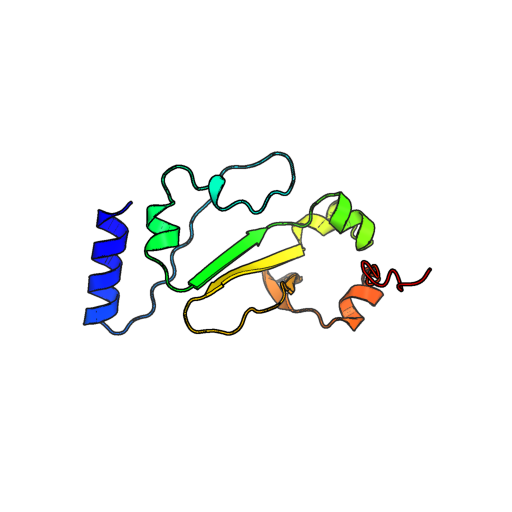056 -7.734 -10.938 1.00 91.50 96 ARG A CA 1
ATOM 753 C C . ARG A 1 96 ? -0.001 -8.872 -11.951 1.00 91.50 96 ARG A C 1
ATOM 755 O O . ARG A 1 96 ? 0.524 -8.693 -13.048 1.00 91.50 96 ARG A O 1
ATOM 762 N N . GLY A 1 97 ? -0.525 -10.031 -11.566 1.00 89.00 97 GLY A N 1
ATOM 763 C CA . GLY A 1 97 ? -0.692 -11.161 -12.474 1.00 89.00 97 GLY A CA 1
ATOM 764 C C . GLY A 1 97 ? -1.880 -10.982 -13.429 1.00 89.00 97 GLY A C 1
ATOM 765 O O . GLY A 1 97 ? -2.656 -10.034 -13.275 1.00 89.00 97 GLY A O 1
ATOM 766 N N . PRO A 1 98 ? -2.060 -11.908 -14.388 1.00 88.50 98 PRO A N 1
ATOM 767 C CA . PRO A 1 98 ? -3.200 -11.905 -15.313 1.00 88.50 98 PRO A CA 1
ATOM 768 C C . PRO A 1 98 ? -4.567 -11.966 -14.613 1.00 88.50 98 PRO A C 1
ATOM 770 O O . PRO A 1 98 ? -5.556 -11.467 -15.131 1.00 88.50 98 PRO A O 1
ATOM 773 N N . ASP A 1 99 ? -4.607 -12.537 -13.411 1.00 92.31 99 ASP A N 1
ATOM 774 C CA . ASP A 1 99 ? -5.776 -12.638 -12.531 1.00 92.31 99 ASP A CA 1
ATOM 775 C C . ASP A 1 99 ? -6.016 -11.381 -11.674 1.00 92.31 99 ASP A C 1
ATOM 777 O O . ASP A 1 99 ? -6.900 -11.350 -10.822 1.00 92.31 99 ASP A O 1
ATOM 781 N N . GLY A 1 100 ? -5.200 -10.340 -11.848 1.00 88.06 100 GLY A N 1
ATOM 782 C CA . GLY A 1 100 ? -5.286 -9.103 -11.078 1.00 88.06 100 GLY A CA 1
ATOM 783 C C . GLY A 1 100 ? -4.674 -9.180 -9.677 1.00 88.06 100 GLY A C 1
ATOM 784 O O . GLY A 1 100 ? -4.557 -8.134 -9.028 1.00 88.06 100 GLY A O 1
ATOM 785 N N . VAL A 1 101 ? -4.227 -10.358 -9.226 1.00 93.25 101 VAL A N 1
ATOM 786 C CA . VAL A 1 101 ? -3.632 -10.565 -7.899 1.00 93.25 101 VAL A CA 1
ATOM 787 C C . VAL A 1 101 ? -2.214 -9.999 -7.858 1.00 93.25 101 VAL A C 1
ATOM 789 O O . VAL A 1 101 ? -1.403 -10.225 -8.762 1.00 93.25 101 VAL A O 1
ATOM 792 N N . LEU A 1 102 ? -1.906 -9.264 -6.786 1.00 91.75 102 LEU A N 1
ATOM 793 C CA . LEU A 1 102 ? -0.569 -8.740 -6.522 1.00 91.75 102 LEU A CA 1
ATOM 794 C C . LEU A 1 102 ? 0.285 -9.817 -5.857 1.00 91.75 102 LEU A C 1
ATOM 796 O O . LEU A 1 102 ? -0.037 -10.286 -4.766 1.00 91.75 102 LEU A O 1
ATOM 800 N N . ARG A 1 103 ? 1.390 -10.187 -6.503 1.00 90.88 103 ARG A N 1
ATOM 801 C CA . ARG A 1 103 ? 2.347 -11.162 -5.976 1.00 90.88 103 ARG A CA 1
ATOM 802 C C . ARG A 1 103 ? 3.647 -10.462 -5.625 1.00 90.88 103 ARG A C 1
ATOM 804 O O . ARG A 1 103 ? 4.175 -9.689 -6.426 1.00 90.88 103 ARG A O 1
ATOM 811 N N . ALA A 1 104 ? 4.135 -10.725 -4.415 1.00 84.31 104 ALA A N 1
ATOM 812 C CA . ALA A 1 104 ? 5.491 -10.359 -4.044 1.00 84.31 104 ALA A CA 1
ATOM 813 C C . ALA A 1 104 ? 6.457 -11.178 -4.895 1.00 84.31 104 ALA A C 1
ATOM 815 O O . ALA A 1 104 ? 6.258 -12.378 -5.075 1.00 84.31 104 ALA A O 1
ATOM 816 N N . LEU A 1 105 ? 7.462 -10.504 -5.436 1.00 72.25 105 LEU A N 1
ATOM 817 C CA . LEU A 1 105 ? 8.545 -11.161 -6.143 1.00 72.25 105 LEU A CA 1
ATOM 818 C C . LEU A 1 105 ? 9.745 -11.236 -5.209 1.00 72.25 105 LEU A C 1
ATOM 820 O O . LEU A 1 105 ? 10.055 -10.273 -4.503 1.00 72.25 105 LEU A O 1
ATOM 824 N N . GLU A 1 106 ? 10.395 -12.393 -5.198 1.00 60.09 106 GLU A N 1
ATOM 825 C CA . GLU A 1 106 ? 11.643 -12.584 -4.472 1.00 60.09 106 GLU A CA 1
ATOM 826 C C . GLU A 1 106 ? 12.747 -11.701 -5.079 1.00 60.09 106 GLU A C 1
ATOM 828 O O . GLU A 1 106 ? 12.719 -11.422 -6.280 1.00 60.09 106 GLU A O 1
ATOM 833 N N . PRO A 1 107 ? 13.765 -11.281 -4.307 1.00 52.47 107 PRO A N 1
ATOM 834 C CA . PRO A 1 107 ? 14.831 -10.407 -4.805 1.00 52.47 107 PRO A CA 1
ATOM 835 C C . PRO A 1 107 ? 15.535 -10.910 -6.080 1.00 52.47 107 PRO A C 1
ATOM 837 O O . PRO A 1 107 ? 15.876 -10.116 -6.950 1.00 52.47 107 PRO A O 1
ATOM 840 N N . ALA A 1 108 ? 15.694 -12.227 -6.246 1.00 53.72 108 ALA A N 1
ATOM 841 C CA . ALA A 1 108 ? 16.264 -12.833 -7.459 1.00 53.72 108 ALA A CA 1
ATOM 842 C C . ALA A 1 108 ? 15.312 -12.800 -8.676 1.00 53.72 108 ALA A C 1
ATOM 844 O O . ALA A 1 108 ? 15.724 -12.903 -9.833 1.00 53.72 10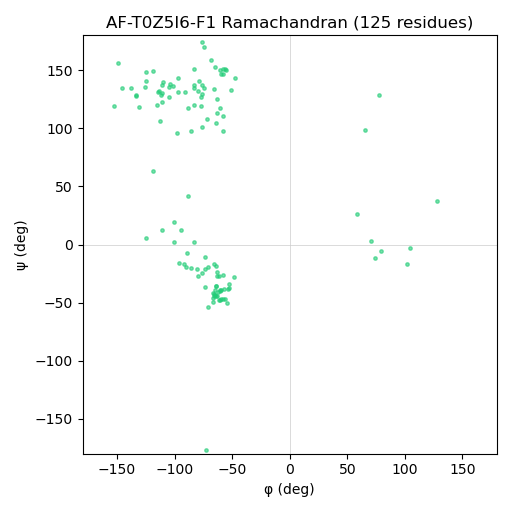8 ALA A O 1
ATOM 845 N N . GLN A 1 109 ? 14.011 -12.653 -8.431 1.00 58.59 109 GLN A N 1
ATOM 846 C CA . GLN A 1 109 ? 13.013 -12.453 -9.480 1.00 58.59 109 GLN A CA 1
ATOM 847 C C . GLN A 1 109 ? 12.972 -10.997 -9.941 1.00 58.59 109 GLN A C 1
ATOM 849 O O . GLN A 1 109 ? 12.558 -10.734 -11.066 1.00 58.59 109 GLN A O 1
ATOM 854 N N . LEU A 1 110 ? 13.454 -10.069 -9.107 1.00 54.94 110 LEU A N 1
ATOM 855 C CA . LEU A 1 110 ? 13.674 -8.686 -9.509 1.00 54.94 110 LEU A CA 1
ATOM 856 C C . LEU A 1 110 ? 14.799 -8.636 -10.561 1.00 54.94 110 LEU A C 1
ATOM 858 O O . LEU A 1 110 ? 14.566 -8.123 -11.649 1.00 54.94 110 LEU A O 1
ATOM 862 N N . THR A 1 111 ? 15.956 -9.267 -10.326 1.00 48.59 111 THR A N 1
ATOM 863 C CA . THR A 1 111 ? 17.100 -9.267 -11.270 1.00 48.59 111 THR A CA 1
ATOM 864 C C . THR A 1 111 ? 16.825 -9.976 -12.596 1.00 48.59 111 THR A C 1
ATOM 866 O O . THR A 1 111 ? 17.223 -9.476 -13.645 1.00 48.59 111 THR A O 1
ATOM 869 N N . SER A 1 112 ? 16.105 -11.100 -12.582 1.00 45.97 112 SER A N 1
ATOM 870 C CA . SER A 1 112 ? 15.705 -11.816 -13.808 1.00 45.97 112 SER A CA 1
ATOM 871 C C . SER A 1 112 ? 14.632 -11.088 -14.626 1.00 45.97 112 SER A C 1
ATOM 873 O O . SER A 1 112 ? 14.511 -11.338 -15.821 1.00 45.97 112 SER A O 1
ATOM 875 N N . HIS A 1 113 ? 13.895 -10.158 -14.010 1.00 50.50 113 HIS A N 1
ATOM 876 C CA . HIS A 1 113 ? 12.971 -9.242 -14.687 1.00 50.50 113 HIS A CA 1
ATOM 877 C C . HIS A 1 113 ? 13.577 -7.838 -14.895 1.00 50.50 113 HIS A C 1
ATOM 879 O O . HIS A 1 113 ? 12.829 -6.888 -15.111 1.00 50.50 113 HIS A O 1
ATOM 885 N N . GLY A 1 114 ? 14.912 -7.709 -14.840 1.00 49.72 114 GLY A N 1
ATOM 886 C CA . GLY A 1 114 ? 15.650 -6.493 -15.212 1.00 49.72 114 GLY A CA 1
ATOM 887 C C . GLY A 1 114 ? 16.194 -5.638 -14.060 1.00 49.72 114 GLY A C 1
ATOM 888 O O . GLY A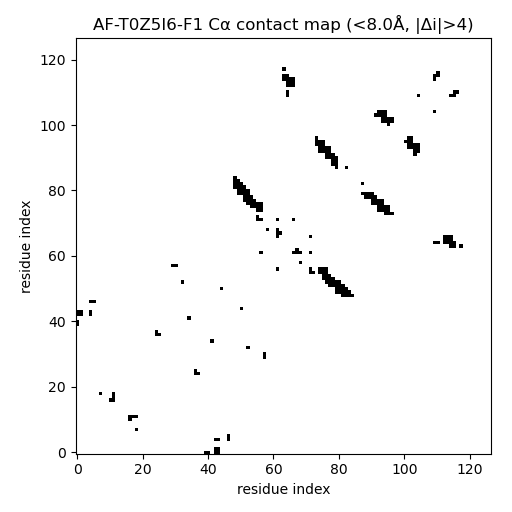 1 114 ? 16.897 -4.662 -14.309 1.00 49.72 114 GLY A O 1
ATOM 889 N N . MET A 1 115 ? 15.931 -5.976 -12.798 1.00 50.62 115 MET A N 1
ATOM 890 C CA . MET A 1 115 ? 16.265 -5.128 -11.650 1.00 50.62 115 MET A CA 1
ATOM 891 C C . MET A 1 115 ? 17.572 -5.538 -10.967 1.00 50.62 115 MET A C 1
ATOM 893 O O . MET A 1 115 ? 17.586 -6.399 -10.091 1.00 50.62 115 MET A O 1
ATOM 897 N N . GLN A 1 116 ? 18.680 -4.884 -11.328 1.00 45.28 116 GLN A N 1
ATOM 898 C CA . GLN A 1 116 ? 19.904 -4.961 -10.529 1.00 45.28 116 GLN A CA 1
ATOM 899 C C . GLN A 1 116 ? 19.782 -4.081 -9.274 1.00 45.28 116 GLN A C 1
ATOM 901 O O . GLN A 1 116 ? 19.318 -2.942 -9.369 1.00 45.28 116 GLN A O 1
ATOM 906 N N . PRO A 1 117 ? 20.218 -4.553 -8.093 1.00 41.31 117 PRO A N 1
ATOM 907 C CA . PRO A 1 117 ? 20.320 -3.697 -6.922 1.00 41.31 117 PRO A CA 1
ATOM 908 C C . PRO A 1 117 ? 21.349 -2.603 -7.215 1.00 41.31 117 PRO A C 1
ATOM 910 O O . PRO A 1 117 ? 22.536 -2.887 -7.355 1.00 41.31 117 PRO A O 1
ATOM 913 N N . THR A 1 118 ? 20.925 -1.342 -7.310 1.00 47.22 118 THR A N 1
ATOM 914 C CA . THR A 1 118 ? 21.899 -0.250 -7.363 1.00 47.22 118 THR A CA 1
ATOM 915 C C . THR A 1 118 ? 22.506 -0.106 -5.972 1.00 47.22 118 THR A C 1
ATOM 917 O O . THR A 1 118 ? 21.829 0.361 -5.053 1.00 47.22 118 THR A O 1
ATOM 920 N N . GLU A 1 119 ? 23.768 -0.504 -5.806 1.00 43.38 119 GLU A N 1
ATOM 921 C CA . GLU A 1 119 ? 24.565 -0.178 -4.625 1.00 43.38 119 GLU A CA 1
ATOM 922 C C . GLU A 1 119 ? 24.631 1.347 -4.474 1.00 43.38 119 GLU A C 1
ATOM 924 O O . GLU A 1 119 ? 25.435 2.031 -5.106 1.00 43.38 119 GLU A O 1
ATOM 929 N N . ARG A 1 120 ? 23.776 1.913 -3.622 1.00 43.50 120 ARG A N 1
ATOM 930 C CA . ARG A 1 120 ? 23.929 3.291 -3.164 1.00 43.50 120 ARG A CA 1
ATOM 931 C C . ARG A 1 120 ? 24.257 3.274 -1.681 1.00 43.50 120 ARG A C 1
ATOM 933 O O . ARG A 1 120 ? 23.391 3.031 -0.851 1.00 43.50 120 ARG A O 1
ATOM 940 N N . GLY A 1 121 ? 25.526 3.556 -1.376 1.00 39.25 121 GLY A N 1
ATOM 941 C CA . GLY A 1 121 ? 25.938 3.971 -0.035 1.00 39.25 121 GLY A CA 1
ATOM 942 C C . GLY A 1 121 ? 27.087 3.206 0.618 1.00 39.25 121 GLY A C 1
ATOM 943 O O . GLY A 1 121 ? 27.061 3.038 1.829 1.00 39.25 121 GLY A O 1
ATOM 944 N N . ARG A 1 122 ? 28.124 2.782 -0.116 1.00 41.00 122 ARG A N 1
ATOM 945 C CA . ARG A 1 122 ? 29.419 2.456 0.509 1.00 41.00 122 ARG A CA 1
ATOM 946 C C . ARG A 1 122 ? 30.527 3.358 -0.027 1.00 41.00 122 ARG A C 1
ATOM 948 O O . ARG A 1 122 ? 31.489 2.895 -0.626 1.00 41.00 122 ARG A O 1
ATOM 955 N N . ARG A 1 123 ? 30.413 4.669 0.217 1.00 40.97 123 ARG A N 1
ATOM 956 C CA . ARG A 1 123 ? 31.622 5.501 0.266 1.00 40.97 123 ARG A CA 1
ATOM 957 C C . ARG A 1 123 ? 32.307 5.226 1.601 1.00 40.97 12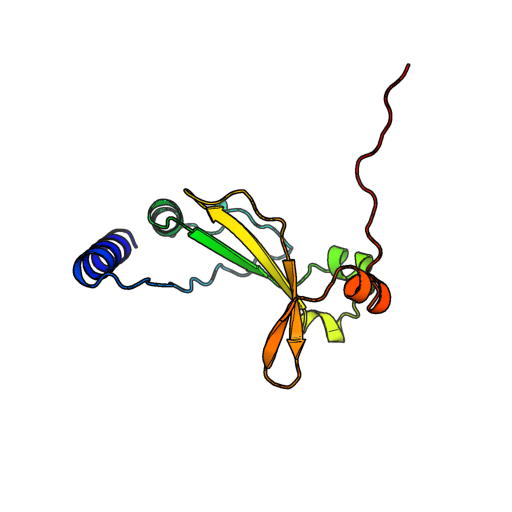3 ARG A C 1
ATOM 959 O O . ARG A 1 123 ? 31.846 5.644 2.657 1.00 40.97 123 ARG A O 1
ATOM 966 N N . ARG A 1 124 ? 33.350 4.401 1.498 1.00 40.19 124 ARG A N 1
ATOM 967 C CA . ARG A 1 124 ? 34.410 4.193 2.484 1.00 40.19 124 ARG A CA 1
ATOM 968 C C . ARG A 1 124 ? 34.935 5.548 2.973 1.00 40.19 124 ARG A C 1
ATOM 970 O O . ARG A 1 124 ? 35.020 6.484 2.185 1.00 40.19 124 ARG A O 1
ATOM 977 N N . GLY A 1 125 ? 35.267 5.618 4.258 1.00 42.56 125 GLY A N 1
ATOM 978 C CA . GLY A 1 125 ? 36.057 6.712 4.815 1.00 42.56 125 GLY A CA 1
ATOM 979 C C . GLY A 1 125 ? 37.534 6.647 4.414 1.00 42.56 125 GLY A C 1
ATOM 980 O O . GLY A 1 125 ? 37.938 5.704 3.727 1.00 42.56 125 GLY A O 1
ATOM 981 N N . ARG A 1 126 ? 38.280 7.612 4.980 1.00 40.66 126 ARG A N 1
ATOM 982 C CA . ARG A 1 126 ? 39.708 7.959 4.819 1.00 40.66 126 ARG A CA 1
ATOM 983 C C . ARG A 1 126 ? 40.021 8.731 3.530 1.00 40.66 126 ARG A C 1
ATOM 985 O O . ARG A 1 126 ? 39.550 8.336 2.473 1.00 40.66 126 ARG A O 1
ATOM 992 N N . ASP A 1 127 ? 40.713 9.869 3.562 1.00 41.69 127 ASP A N 1
ATOM 993 C CA . ASP A 1 127 ? 41.734 10.362 4.510 1.00 41.69 127 ASP A CA 1
ATOM 994 C C . ASP A 1 127 ? 41.481 11.788 5.031 1.00 41.69 127 ASP A C 1
ATOM 996 O O . ASP A 1 127 ? 40.815 12.577 4.320 1.00 41.69 127 ASP A O 1
#

Radius of gyration: 18.13 Å; Cα contacts (8 Å, |Δi|>4): 134; chains: 1; bounding box: 59×31×41 Å

Organism: NCBI:txid410659

Nearest PDB structures (foldseek):
  1nlf-assembly1_A  TM=8.648E-01  e=5.493E-05  Escherichia coli
  5lkm-assembly1_A-2  TM=7.496E-01  e=6.503E-01  Streptococcus pneumoniae
  3io5-assembly1_A  TM=5.940E-01  e=1.682E+00  Tequatrovirus T4
  4ebg-assembly1_A  TM=4.139E-01  e=2.168E+00  Staphylococcus aureus subsp. aureus Mu50
  3rby-assembly1_B  TM=3.996E-01  e=1.226E+00  Saccharomyces cerevisiae

InterPro domains:
  IPR027417 P-loop containing nucleoside triphosphate hydrolase [G3DSA:3.40.50.300] (1-119)